Protein AF-A0A1H3PAJ9-F1 (afdb_monomer_lite)

Structure (mmCIF, N/CA/C/O backbone):
data_AF-A0A1H3PAJ9-F1
#
_entry.id   AF-A0A1H3PAJ9-F1
#
loop_
_atom_site.group_PDB
_atom_site.id
_atom_site.type_symbol
_atom_site.label_atom_id
_atom_site.label_alt_id
_atom_site.label_comp_id
_atom_site.label_asym_id
_atom_site.label_entity_id
_atom_site.label_seq_id
_atom_site.pdbx_PDB_ins_code
_atom_site.Cartn_x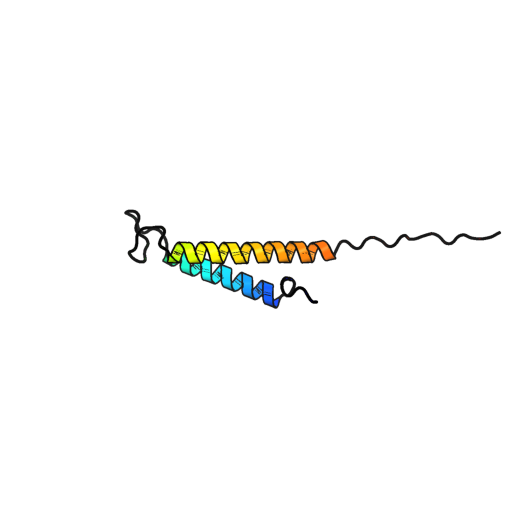
_atom_site.Cartn_y
_atom_site.Cartn_z
_atom_site.occupancy
_atom_site.B_iso_or_equiv
_atom_site.auth_seq_id
_atom_site.auth_comp_id
_atom_site.auth_asym_id
_atom_site.auth_atom_id
_atom_site.pdbx_PDB_model_num
ATOM 1 N N . MET A 1 1 ? 23.288 -10.440 -19.062 1.00 42.81 1 MET A N 1
ATOM 2 C CA . MET A 1 1 ? 22.267 -10.745 -18.037 1.00 42.81 1 MET A CA 1
ATOM 3 C C . MET A 1 1 ? 21.495 -9.457 -17.786 1.00 42.81 1 MET A C 1
ATOM 5 O O . MET A 1 1 ? 22.008 -8.591 -17.093 1.00 42.81 1 MET A O 1
ATOM 9 N N . GLY A 1 2 ? 20.372 -9.254 -18.481 1.00 49.06 2 GLY A N 1
ATOM 10 C CA . GLY A 1 2 ? 19.637 -7.984 -18.460 1.00 49.06 2 GLY A CA 1
ATOM 11 C C . GLY A 1 2 ? 18.923 -7.771 -17.128 1.00 49.06 2 GLY A C 1
ATOM 12 O O . GLY A 1 2 ? 18.171 -8.635 -16.684 1.00 49.06 2 GLY A O 1
ATOM 13 N N . THR A 1 3 ? 19.174 -6.634 -16.491 1.00 55.53 3 THR A N 1
ATOM 14 C CA . THR A 1 3 ? 18.505 -6.178 -15.272 1.00 55.53 3 THR A CA 1
ATOM 15 C C . THR A 1 3 ? 17.031 -5.898 -15.569 1.00 55.53 3 THR A C 1
ATOM 17 O O . THR A 1 3 ? 16.658 -4.849 -16.086 1.00 55.53 3 THR A O 1
ATOM 20 N N . ILE A 1 4 ? 16.169 -6.865 -15.246 1.00 60.41 4 ILE A N 1
ATOM 21 C CA . ILE A 1 4 ? 14.711 -6.823 -15.482 1.00 60.41 4 ILE A CA 1
ATOM 22 C C . ILE A 1 4 ? 14.060 -5.596 -14.801 1.00 60.41 4 ILE A C 1
ATOM 24 O O . ILE A 1 4 ? 13.054 -5.068 -15.282 1.00 60.41 4 ILE A O 1
ATOM 28 N N . TYR A 1 5 ? 14.697 -5.090 -13.739 1.00 57.56 5 TYR A N 1
ATOM 29 C CA . TYR A 1 5 ? 14.301 -3.914 -12.960 1.00 57.56 5 TYR A CA 1
ATOM 30 C C . TYR A 1 5 ? 14.297 -2.590 -13.747 1.00 57.56 5 TYR A C 1
ATOM 32 O O . TYR A 1 5 ? 13.579 -1.670 -13.374 1.00 57.56 5 TYR A O 1
ATOM 40 N N . GLY A 1 6 ? 15.037 -2.481 -14.858 1.00 61.66 6 GLY A N 1
ATOM 41 C CA . GLY A 1 6 ? 15.100 -1.248 -15.657 1.00 61.66 6 GLY A CA 1
ATOM 42 C C . GLY A 1 6 ? 13.988 -1.085 -16.701 1.00 61.66 6 GLY A C 1
ATOM 43 O O . GLY A 1 6 ? 13.922 -0.050 -17.358 1.00 61.66 6 GLY A O 1
ATOM 44 N N . SER A 1 7 ? 13.133 -2.093 -16.897 1.00 78.88 7 SER A N 1
ATOM 45 C CA . SER A 1 7 ? 12.140 -2.086 -17.980 1.00 78.88 7 SER A CA 1
ATOM 46 C C . SER A 1 7 ? 10.879 -1.279 -17.642 1.00 78.88 7 SER A C 1
ATOM 48 O O . SER A 1 7 ? 10.379 -1.316 -16.517 1.00 78.88 7 SER A O 1
ATOM 50 N N . ASP A 1 8 ? 10.280 -0.622 -18.640 1.00 85.75 8 ASP A N 1
ATOM 51 C CA . ASP A 1 8 ? 8.987 0.069 -18.481 1.00 85.75 8 ASP A CA 1
ATOM 52 C C . ASP A 1 8 ? 7.854 -0.877 -18.054 1.00 85.75 8 ASP A C 1
ATOM 54 O O . ASP A 1 8 ? 6.898 -0.474 -17.391 1.00 85.75 8 ASP A O 1
ATOM 58 N N . ALA A 1 9 ? 7.946 -2.158 -18.421 1.00 88.00 9 ALA A N 1
ATOM 59 C CA . ALA A 1 9 ? 7.013 -3.181 -17.961 1.00 88.00 9 ALA A CA 1
ATOM 60 C C . ALA A 1 9 ? 7.101 -3.377 -16.440 1.00 88.00 9 ALA A C 1
ATOM 62 O O . ALA A 1 9 ? 6.066 -3.400 -15.774 1.00 88.00 9 ALA A O 1
ATOM 63 N N . PHE A 1 10 ? 8.320 -3.445 -15.893 1.00 89.75 10 PHE A N 1
ATOM 64 C CA . PHE A 1 10 ? 8.536 -3.523 -14.452 1.00 89.75 10 PHE A CA 1
ATOM 65 C C . PHE A 1 10 ? 8.015 -2.272 -13.739 1.00 89.75 10 PHE A C 1
ATOM 67 O O . PHE A 1 10 ? 7.249 -2.394 -12.786 1.00 89.75 10 PHE A O 1
ATOM 74 N N . ARG A 1 11 ? 8.351 -1.075 -14.240 1.00 90.56 11 ARG A N 1
ATOM 75 C CA . ARG A 1 11 ? 7.905 0.195 -13.641 1.00 90.56 11 ARG A CA 1
ATOM 76 C C . ARG A 1 11 ? 6.381 0.302 -13.580 1.00 90.56 11 ARG A C 1
ATOM 78 O O . ARG A 1 11 ? 5.831 0.619 -12.531 1.00 90.56 11 ARG A O 1
ATOM 85 N N . ARG A 1 12 ? 5.688 -0.031 -14.675 1.00 93.06 12 ARG A N 1
ATOM 86 C CA . ARG A 1 12 ? 4.215 -0.044 -14.708 1.00 93.06 12 ARG A CA 1
ATOM 87 C C . ARG A 1 12 ? 3.620 -1.069 -13.752 1.00 93.06 12 ARG A C 1
ATOM 89 O O . ARG A 1 12 ? 2.631 -0.771 -13.092 1.00 93.06 12 ARG A O 1
ATOM 96 N N . HIS A 1 13 ? 4.214 -2.257 -13.667 1.00 93.56 13 HIS A N 1
ATOM 97 C CA . HIS A 1 13 ? 3.750 -3.276 -12.732 1.00 93.56 13 HIS A CA 1
ATOM 98 C C . HIS A 1 13 ? 3.921 -2.828 -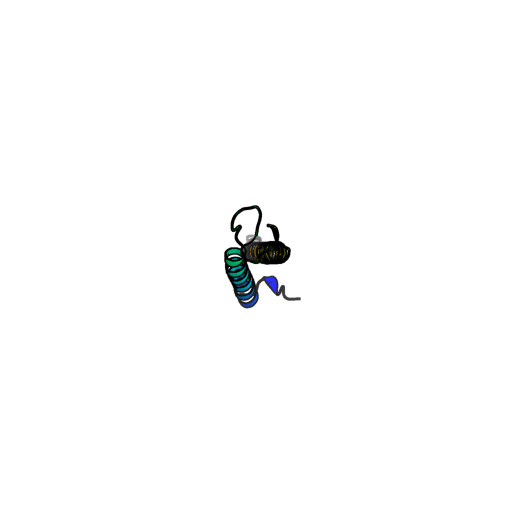11.278 1.00 93.56 13 HIS A C 1
ATOM 100 O O . HIS A 1 13 ? 2.973 -2.907 -10.504 1.00 93.56 13 HIS A O 1
ATOM 106 N N . ALA A 1 14 ? 5.100 -2.323 -10.914 1.00 94.56 14 ALA A N 1
ATOM 107 C CA . ALA A 1 14 ? 5.377 -1.850 -9.564 1.00 94.56 14 ALA A CA 1
ATOM 108 C C . ALA A 1 14 ? 4.462 -0.681 -9.170 1.00 94.56 14 ALA A C 1
ATOM 110 O O . ALA A 1 14 ? 3.925 -0.682 -8.065 1.00 94.56 14 ALA A O 1
ATOM 111 N N . GLN A 1 15 ? 4.206 0.260 -10.087 1.00 95.75 15 GLN A N 1
ATOM 112 C CA . GLN A 1 15 ? 3.245 1.338 -9.849 1.00 95.75 15 GLN A CA 1
ATOM 113 C C . GLN A 1 15 ? 1.833 0.793 -9.610 1.00 95.75 15 GLN A C 1
ATOM 115 O O . GLN A 1 15 ? 1.197 1.159 -8.628 1.00 95.75 15 GLN A O 1
ATOM 120 N N . TRP A 1 16 ? 1.370 -0.140 -10.446 1.00 96.75 16 TRP A N 1
ATOM 121 C CA . TRP A 1 16 ? 0.057 -0.762 -10.271 1.00 96.75 16 TRP A CA 1
ATOM 122 C C . TRP A 1 16 ? -0.079 -1.469 -8.912 1.00 96.75 16 TRP A C 1
ATOM 124 O O . TRP A 1 16 ? -1.117 -1.366 -8.265 1.00 96.75 16 TRP A O 1
ATOM 134 N N . GLN A 1 17 ? 0.978 -2.137 -8.440 1.00 97.62 17 GLN A N 1
ATOM 135 C CA . GLN A 1 17 ? 0.993 -2.761 -7.113 1.00 97.62 17 GLN A CA 1
ATOM 136 C C . GLN A 1 17 ? 0.860 -1.725 -5.989 1.00 97.62 17 GLN A C 1
ATOM 138 O O . GLN A 1 17 ? 0.096 -1.942 -5.049 1.00 97.62 17 GLN A O 1
ATOM 143 N N . ILE A 1 18 ? 1.551 -0.586 -6.093 1.00 97.81 18 ILE A N 1
ATOM 144 C CA . ILE A 1 18 ? 1.424 0.522 -5.133 1.00 97.81 18 ILE A CA 1
ATOM 145 C C . ILE A 1 18 ? -0.005 1.072 -5.132 1.00 97.81 18 ILE A C 1
ATOM 147 O O . ILE A 1 18 ? -0.594 1.209 -4.061 1.00 97.81 18 ILE A O 1
ATOM 151 N N . ASP A 1 19 ? -0.584 1.310 -6.310 1.00 97.94 19 ASP A N 1
ATOM 152 C CA . ASP A 1 19 ? -1.945 1.837 -6.441 1.00 97.94 19 ASP A CA 1
ATOM 153 C C . ASP A 1 19 ? -2.972 0.873 -5.823 1.00 97.94 19 ASP A C 1
ATOM 155 O O . ASP A 1 19 ? -3.854 1.283 -5.065 1.00 97.94 19 ASP A O 1
ATOM 159 N N . CYS A 1 20 ? -2.832 -0.433 -6.080 1.00 96.50 20 CYS A N 1
ATOM 160 C CA . CYS A 1 20 ? -3.654 -1.452 -5.433 1.00 96.50 20 CYS A CA 1
ATOM 161 C C . CYS A 1 20 ? -3.485 -1.429 -3.911 1.00 96.50 20 CYS A C 1
ATOM 163 O O . CYS A 1 20 ? -4.484 -1.458 -3.189 1.00 96.50 20 CYS A O 1
ATOM 165 N N . ALA A 1 21 ? -2.246 -1.345 -3.415 1.00 97.12 21 ALA A N 1
ATOM 166 C CA . ALA A 1 21 ? -1.977 -1.252 -1.985 1.00 97.12 21 ALA A CA 1
ATOM 167 C C . ALA A 1 21 ? -2.699 -0.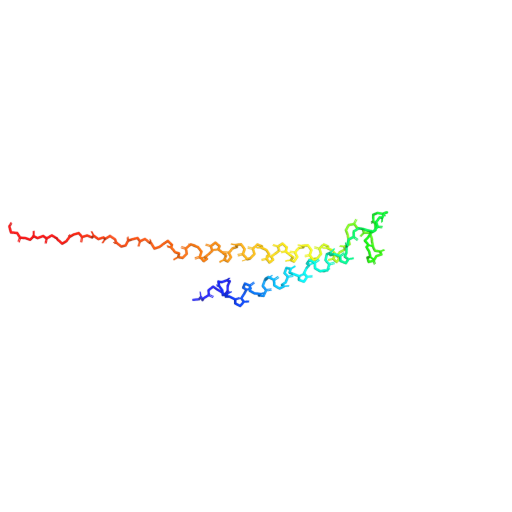056 -1.355 1.00 97.12 21 ALA A C 1
ATOM 169 O O . ALA A 1 21 ? -3.324 -0.211 -0.309 1.00 97.12 21 ALA A O 1
ATOM 170 N N . ASP A 1 22 ? -2.659 1.110 -1.998 1.00 97.31 22 ASP A N 1
ATOM 171 C CA . ASP A 1 22 ? -3.299 2.330 -1.505 1.00 97.31 22 ASP A CA 1
ATOM 172 C C . ASP A 1 22 ? -4.824 2.184 -1.417 1.00 97.31 22 ASP A C 1
ATOM 174 O O . ASP A 1 22 ? -5.424 2.560 -0.403 1.00 97.31 22 ASP A O 1
ATOM 178 N N . VAL A 1 23 ? -5.451 1.541 -2.409 1.00 96.94 23 VAL A N 1
ATOM 179 C CA . VAL A 1 23 ? -6.885 1.208 -2.366 1.00 96.94 23 VAL A CA 1
ATOM 180 C C . VAL A 1 23 ? -7.208 0.302 -1.173 1.00 96.94 23 VAL A C 1
ATOM 182 O O . VAL A 1 23 ? -8.127 0.599 -0.405 1.00 96.94 23 VAL A O 1
ATOM 185 N N . PHE A 1 24 ? -6.442 -0.771 -0.957 1.00 95.62 24 PHE A 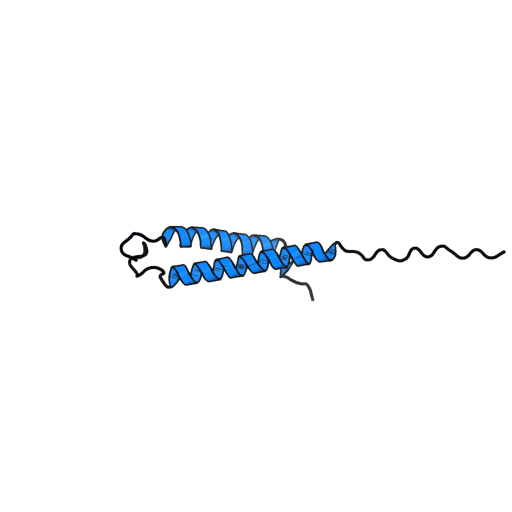N 1
ATOM 186 C CA . PHE A 1 24 ? -6.665 -1.665 0.186 1.00 95.62 24 PHE A CA 1
ATOM 187 C C . PHE A 1 24 ? -6.402 -0.968 1.527 1.00 95.62 24 PHE A C 1
ATOM 189 O O . PHE A 1 24 ? -7.174 -1.115 2.476 1.00 95.62 24 PHE A O 1
ATOM 196 N N . LEU A 1 25 ? -5.362 -0.142 1.627 1.00 96.44 25 LEU A N 1
ATOM 197 C CA . LEU A 1 25 ? -5.053 0.608 2.844 1.00 96.44 25 LEU A CA 1
ATOM 198 C C . LEU A 1 25 ? -6.150 1.611 3.214 1.00 96.44 25 LEU A C 1
ATOM 200 O O . LEU A 1 25 ? -6.387 1.813 4.411 1.00 96.44 25 LEU A O 1
ATOM 204 N N . ALA A 1 26 ? -6.834 2.197 2.227 1.00 95.00 26 ALA A N 1
ATOM 205 C CA . ALA A 1 26 ? -7.990 3.063 2.447 1.00 95.00 26 ALA A CA 1
ATOM 206 C C . ALA A 1 26 ? -9.193 2.289 3.016 1.00 95.00 26 ALA A C 1
ATOM 208 O O . ALA A 1 26 ? -9.886 2.781 3.913 1.00 95.00 26 ALA A O 1
ATOM 209 N N . VAL A 1 27 ? -9.410 1.052 2.558 1.00 94.69 27 VAL A N 1
ATOM 210 C CA . VAL A 1 27 ? -10.427 0.152 3.129 1.00 94.69 27 VAL A CA 1
ATOM 211 C C . VAL A 1 27 ? -10.067 -0.238 4.561 1.00 94.69 27 VAL A C 1
ATOM 213 O O . VAL A 1 27 ? -10.953 -0.311 5.404 1.00 94.69 27 VAL A O 1
ATOM 216 N N . HIS A 1 28 ? -8.779 -0.394 4.875 1.00 95.81 28 HIS A N 1
ATOM 217 C CA . HIS A 1 28 ? -8.284 -0.770 6.202 1.00 95.81 28 HIS A CA 1
ATOM 218 C C . HIS A 1 28 ? -7.902 0.418 7.104 1.00 95.81 28 HIS A C 1
ATOM 220 O O . HIS A 1 28 ? -7.009 0.297 7.953 1.00 95.81 28 HIS A O 1
ATOM 226 N N . ALA A 1 29 ? -8.558 1.568 6.955 1.00 92.50 29 ALA A N 1
ATOM 227 C CA . ALA A 1 29 ? -8.387 2.700 7.866 1.00 92.50 29 ALA A CA 1
ATOM 228 C C . ALA A 1 29 ? -8.869 2.375 9.298 1.00 92.50 29 ALA A C 1
ATOM 230 O O . ALA A 1 29 ? -9.664 1.451 9.511 1.00 92.50 29 ALA A O 1
ATOM 231 N N . GLU A 1 30 ? -8.379 3.128 10.286 1.00 91.88 30 GLU A N 1
ATOM 232 C CA . GLU A 1 30 ? -8.910 3.078 11.651 1.00 91.88 30 GLU A CA 1
ATOM 233 C C . GLU A 1 30 ? -10.348 3.626 11.664 1.00 91.88 30 GLU A C 1
ATOM 235 O O . GLU A 1 30 ? -10.634 4.678 11.090 1.00 91.88 30 GLU A O 1
ATOM 240 N N . ALA A 1 31 ? -11.267 2.880 12.276 1.00 89.19 31 ALA A N 1
ATOM 241 C CA . ALA A 1 31 ? -12.686 3.212 12.405 1.00 89.19 31 ALA A CA 1
ATOM 242 C C . ALA A 1 31 ? -13.057 3.723 13.813 1.00 89.19 31 ALA A C 1
ATOM 244 O O . ALA A 1 31 ? -14.232 3.960 14.085 1.00 89.19 31 ALA A O 1
ATOM 245 N N . GLY A 1 32 ? -12.065 3.896 14.694 1.00 89.25 32 GLY A N 1
ATOM 246 C CA . GLY A 1 32 ? -12.223 4.248 16.106 1.00 89.25 32 GLY A CA 1
ATOM 247 C C . GLY A 1 32 ? -12.125 3.034 17.034 1.00 89.25 32 GLY A C 1
ATOM 248 O O . GLY A 1 32 ? -12.155 1.891 16.584 1.00 89.25 32 GLY A O 1
ATOM 249 N N . LEU A 1 33 ? -11.983 3.287 18.341 1.00 91.56 33 LEU A N 1
ATOM 250 C CA . LEU A 1 33 ? -11.809 2.256 19.382 1.00 91.56 33 LEU A CA 1
ATOM 251 C C . LEU A 1 33 ? -10.649 1.281 19.103 1.00 91.56 33 LEU A C 1
ATOM 253 O O . LEU A 1 33 ? -10.728 0.105 19.452 1.00 91.56 33 LEU A O 1
ATOM 257 N N . SER A 1 34 ? -9.587 1.753 18.443 1.00 91.62 34 SER A N 1
ATOM 258 C CA . SER A 1 34 ? -8.471 0.913 17.994 1.00 91.62 34 SER A CA 1
ATOM 259 C C . SER A 1 34 ? -8.911 -0.241 17.083 1.00 91.62 34 SER A C 1
ATOM 261 O O . SER A 1 34 ? -8.239 -1.269 17.014 1.00 91.62 34 SER A O 1
ATOM 263 N N . LEU A 1 35 ? -10.040 -0.098 16.383 1.00 94.94 35 LEU A N 1
ATOM 264 C CA . LEU A 1 35 ? -10.541 -1.065 15.414 1.00 94.94 35 LEU A CA 1
ATOM 265 C C . LEU A 1 35 ? -10.266 -0.590 13.992 1.00 94.94 35 LEU A C 1
ATOM 267 O O . LEU A 1 35 ? -10.411 0.577 13.634 1.00 94.94 35 LEU A O 1
ATOM 271 N N . CYS A 1 36 ? -9.885 -1.534 13.147 1.00 96.00 36 CYS A N 1
ATOM 272 C CA . CYS A 1 36 ? -9.847 -1.369 11.712 1.00 96.00 36 CYS A CA 1
ATOM 273 C C . CYS A 1 36 ? -11.264 -1.535 11.150 1.00 96.00 36 CYS A C 1
ATOM 275 O O . CYS A 1 36 ? -12.064 -2.303 11.683 1.00 96.00 36 CYS A O 1
ATOM 277 N N . ARG A 1 37 ? -11.563 -0.886 10.023 1.00 92.88 37 ARG A N 1
ATOM 278 C CA . ARG A 1 37 ? -12.830 -1.059 9.286 1.00 92.88 37 ARG A CA 1
ATOM 279 C C . ARG A 1 37 ? -13.161 -2.510 8.911 1.00 92.88 37 ARG A C 1
ATOM 281 O O . ARG A 1 37 ? -14.327 -2.819 8.702 1.00 92.88 37 ARG A O 1
ATOM 288 N N . CYS A 1 38 ? -12.175 -3.407 8.877 1.00 92.75 38 CYS A N 1
ATOM 289 C CA . CYS A 1 38 ? -12.400 -4.845 8.704 1.00 92.75 38 CYS A CA 1
ATOM 290 C C . CYS A 1 38 ? -12.885 -5.571 9.981 1.00 92.75 38 CYS A C 1
ATOM 292 O O . CYS A 1 38 ? -13.024 -6.792 9.972 1.00 92.75 38 CYS A O 1
ATOM 294 N N . GLY A 1 39 ? -13.100 -4.853 11.090 1.00 92.06 39 GLY A N 1
ATOM 295 C CA . GLY A 1 39 ? -13.601 -5.384 12.364 1.00 92.06 39 GLY A CA 1
ATOM 296 C C . GLY A 1 39 ? -12.537 -5.975 13.295 1.00 92.06 39 GLY A C 1
ATOM 297 O O . GLY A 1 39 ? -12.867 -6.421 14.390 1.00 92.06 39 GLY A O 1
ATOM 298 N N . ARG A 1 40 ? -11.261 -5.982 12.892 1.00 94.38 40 ARG A N 1
ATOM 299 C CA . ARG A 1 40 ? -10.128 -6.443 13.720 1.00 94.38 40 ARG A CA 1
ATOM 300 C C . ARG A 1 40 ? -9.455 -5.276 14.437 1.00 94.38 40 ARG A C 1
ATOM 302 O O . ARG A 1 40 ? -9.614 -4.134 14.017 1.00 94.38 40 ARG A O 1
ATOM 309 N N . LEU A 1 41 ? -8.644 -5.557 15.458 1.00 95.81 41 LEU A N 1
ATOM 310 C CA . LEU A 1 41 ? -7.785 -4.541 16.077 1.00 95.81 41 LEU A CA 1
ATOM 311 C C . LEU A 1 41 ? -6.863 -3.892 15.034 1.00 95.81 41 LEU A C 1
ATOM 313 O O . LEU A 1 41 ? -6.369 -4.557 14.121 1.00 95.81 41 LEU A O 1
ATOM 317 N N . HIS A 1 42 ? -6.675 -2.581 15.151 1.00 93.88 42 HIS A N 1
ATOM 318 C CA . HIS A 1 42 ? -5.824 -1.779 14.286 1.00 93.88 42 HIS A CA 1
ATOM 319 C C . HIS A 1 42 ? -4.412 -1.643 14.887 1.00 93.88 42 HIS A C 1
ATOM 321 O O . HIS A 1 42 ? -4.299 -1.330 16.072 1.00 93.88 42 HIS A O 1
ATOM 327 N N . PRO A 1 43 ? -3.338 -1.812 14.093 1.00 93.44 43 PRO A N 1
ATOM 328 C CA . PRO A 1 43 ? -3.345 -2.250 12.699 1.00 93.44 43 PRO A CA 1
ATOM 329 C C . PRO A 1 43 ? -3.657 -3.749 12.590 1.00 93.44 43 PRO A C 1
ATOM 331 O O . PRO A 1 43 ? -3.119 -4.564 13.331 1.00 93.44 43 PRO A O 1
ATOM 334 N N . CYS A 1 44 ? -4.506 -4.118 11.631 1.00 95.81 44 CYS A N 1
ATOM 335 C CA . CYS A 1 44 ? -4.786 -5.525 11.355 1.00 95.81 44 CYS A CA 1
ATOM 336 C C . CYS A 1 44 ? -3.699 -6.135 10.456 1.00 95.81 44 CYS A C 1
ATOM 338 O O . CYS A 1 44 ? -3.030 -5.415 9.710 1.00 95.81 44 CYS A O 1
ATOM 340 N N . ASP A 1 45 ? -3.562 -7.464 10.472 1.00 96.44 45 ASP A N 1
ATOM 341 C CA . ASP A 1 45 ? -2.549 -8.185 9.681 1.00 96.44 45 ASP A CA 1
ATOM 342 C C . ASP A 1 45 ? -2.597 -7.844 8.190 1.00 96.44 45 ASP A C 1
ATOM 344 O O . ASP A 1 45 ? -1.563 -7.700 7.540 1.00 96.44 45 ASP A O 1
ATOM 348 N N . GLU A 1 46 ? -3.804 -7.664 7.657 1.00 95.12 46 GLU A N 1
ATOM 349 C CA . GLU A 1 46 ? -4.025 -7.306 6.261 1.00 95.12 46 GLU A CA 1
ATOM 350 C C . GLU A 1 46 ? -3.500 -5.901 5.952 1.00 95.12 46 GLU A C 1
ATOM 352 O O . GLU A 1 46 ? -2.768 -5.711 4.983 1.00 95.12 46 GLU A O 1
ATOM 357 N N . ARG A 1 47 ? -3.743 -4.923 6.834 1.00 96.31 47 ARG A N 1
ATOM 358 C CA . ARG A 1 47 ? -3.131 -3.593 6.710 1.00 96.31 47 ARG A CA 1
ATOM 359 C C . ARG A 1 47 ? -1.608 -3.677 6.732 1.00 96.31 47 ARG A C 1
ATOM 361 O O . ARG A 1 47 ? -0.955 -3.031 5.919 1.00 96.31 47 ARG A O 1
ATOM 368 N N . LEU A 1 48 ? -1.042 -4.457 7.653 1.00 96.94 48 LEU A N 1
ATOM 369 C CA . LEU A 1 48 ? 0.410 -4.629 7.759 1.00 96.94 48 LEU A CA 1
ATOM 370 C C . LEU A 1 48 ? 0.995 -5.279 6.502 1.00 96.94 48 LEU A C 1
ATOM 372 O O . LEU A 1 48 ? 2.072 -4.893 6.051 1.00 96.94 48 LEU A O 1
ATOM 376 N N . TYR A 1 49 ? 0.289 -6.245 5.919 1.00 96.81 49 TYR A N 1
ATOM 377 C CA . TYR A 1 49 ? 0.657 -6.846 4.645 1.00 96.81 49 TYR A CA 1
ATOM 378 C C . TYR A 1 49 ? 0.707 -5.801 3.522 1.00 96.81 49 TYR A C 1
ATOM 380 O O . TYR A 1 49 ? 1.750 -5.663 2.879 1.00 96.81 49 TYR A O 1
ATOM 388 N N . TRP A 1 50 ? -0.363 -5.023 3.335 1.00 97.12 50 TRP A N 1
ATOM 389 C CA . TRP A 1 50 ? -0.428 -4.017 2.272 1.00 97.12 50 TRP A CA 1
ATOM 390 C C . TRP A 1 50 ? 0.589 -2.883 2.472 1.00 97.12 50 TRP A C 1
ATOM 392 O O . TRP A 1 50 ? 1.188 -2.438 1.496 1.00 97.12 50 TRP A O 1
ATOM 402 N N . LEU A 1 51 ? 0.877 -2.482 3.719 1.00 97.75 51 LEU A N 1
ATOM 403 C CA . LEU A 1 51 ? 1.953 -1.528 4.028 1.00 97.75 51 LEU A CA 1
ATOM 404 C C . LEU A 1 51 ? 3.325 -2.051 3.585 1.00 97.75 51 LEU A C 1
ATOM 406 O O . LEU A 1 51 ? 4.056 -1.344 2.893 1.00 97.75 51 LEU A O 1
ATOM 410 N N . ARG A 1 52 ? 3.661 -3.299 3.938 1.00 98.06 52 ARG A N 1
ATOM 411 C CA . ARG A 1 52 ? 4.938 -3.918 3.543 1.00 98.06 52 ARG A CA 1
ATOM 412 C C . ARG A 1 52 ? 5.056 -4.065 2.031 1.00 98.06 52 ARG A C 1
ATOM 414 O O . ARG A 1 52 ? 6.128 -3.831 1.479 1.00 98.06 52 ARG A O 1
ATOM 421 N N . MET A 1 53 ? 3.970 -4.453 1.364 1.00 97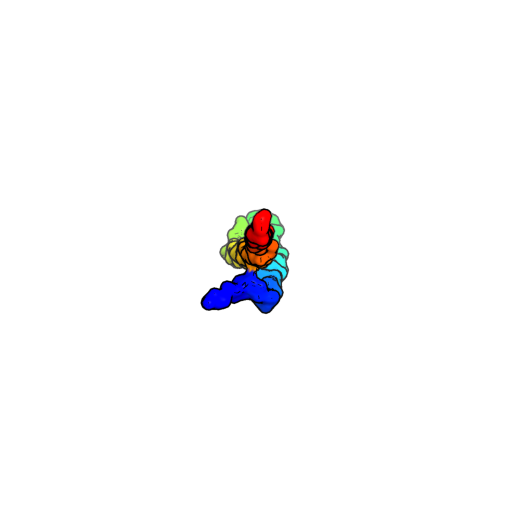.50 53 MET A N 1
ATOM 422 C CA . MET A 1 53 ? 3.953 -4.612 -0.088 1.00 97.50 53 MET A CA 1
ATOM 423 C C . MET A 1 53 ? 4.161 -3.266 -0.792 1.00 97.50 53 MET A C 1
ATOM 425 O O . MET A 1 53 ? 5.035 -3.156 -1.652 1.00 97.50 53 MET A O 1
ATOM 429 N N . ARG A 1 54 ? 3.451 -2.220 -0.354 1.00 97.88 54 ARG A N 1
ATOM 430 C CA . ARG A 1 54 ? 3.625 -0.854 -0.859 1.00 97.88 54 ARG A CA 1
ATOM 431 C C . ARG A 1 54 ? 5.068 -0.373 -0.720 1.00 97.88 54 ARG A C 1
ATOM 433 O O . ARG A 1 54 ? 5.650 0.117 -1.681 1.00 97.88 54 ARG A O 1
ATOM 440 N N . GLU A 1 55 ? 5.652 -0.528 0.468 1.00 98.00 55 GLU A N 1
ATOM 441 C CA . GLU A 1 55 ? 7.039 -0.131 0.739 1.00 98.00 55 GLU A CA 1
ATOM 442 C C . GLU A 1 55 ? 8.038 -0.916 -0.121 1.00 98.00 55 GLU A C 1
ATOM 444 O O . GLU A 1 55 ? 9.022 -0.361 -0.610 1.00 98.00 55 GLU A O 1
ATOM 449 N N . HIS A 1 56 ? 7.797 -2.212 -0.328 1.00 96.75 56 HIS A N 1
ATOM 450 C CA . HIS A 1 56 ? 8.641 -3.046 -1.174 1.00 96.75 56 HIS A CA 1
ATOM 451 C C . HIS A 1 56 ? 8.699 -2.525 -2.616 1.00 96.75 56 HIS A C 1
ATOM 453 O O . HIS A 1 56 ? 9.792 -2.275 -3.118 1.00 96.75 56 HIS A O 1
ATOM 459 N N . TYR A 1 57 ? 7.553 -2.300 -3.264 1.00 96.00 57 TYR A N 1
ATOM 460 C CA . TYR A 1 57 ? 7.542 -1.815 -4.648 1.00 96.00 57 TYR A CA 1
ATOM 461 C C . TYR A 1 57 ? 7.980 -0.358 -4.787 1.00 96.00 57 TYR A C 1
ATOM 463 O O . TYR A 1 57 ? 8.604 -0.026 -5.793 1.00 96.00 57 TYR A O 1
ATOM 471 N N . ALA A 1 58 ? 7.729 0.487 -3.783 1.00 95.44 58 ALA A N 1
ATOM 472 C CA . ALA A 1 58 ? 8.258 1.849 -3.763 1.00 95.44 58 ALA A CA 1
ATOM 473 C C . ALA A 1 58 ? 9.794 1.844 -3.801 1.00 95.44 58 ALA A C 1
ATOM 475 O O . ALA A 1 58 ? 10.387 2.483 -4.666 1.00 95.44 58 ALA A O 1
ATOM 476 N N . ARG A 1 59 ? 10.438 1.027 -2.952 1.00 94.62 59 ARG A N 1
ATOM 477 C CA . ARG A 1 59 ? 11.901 0.868 -2.972 1.00 94.62 59 ARG A CA 1
ATOM 478 C C . ARG A 1 59 ? 12.412 0.358 -4.314 1.00 94.62 59 ARG A C 1
ATOM 480 O O . ARG A 1 59 ? 13.377 0.902 -4.837 1.00 94.62 59 ARG A O 1
ATOM 487 N N . LEU A 1 60 ? 11.753 -0.643 -4.900 1.00 92.12 60 LEU A N 1
ATOM 488 C CA . LEU A 1 60 ? 12.174 -1.166 -6.200 1.00 92.12 60 LEU A CA 1
ATOM 489 C C . LEU A 1 60 ? 12.035 -0.136 -7.334 1.00 92.12 60 LEU A C 1
ATOM 491 O O . LEU A 1 60 ? 12.842 -0.145 -8.263 1.00 92.12 60 LEU A O 1
ATOM 495 N N . LEU A 1 61 ? 11.029 0.745 -7.285 1.00 91.50 61 LEU A N 1
ATOM 496 C CA . LEU A 1 61 ? 10.911 1.855 -8.233 1.00 91.50 61 LEU A CA 1
ATOM 497 C C . LEU A 1 61 ? 12.043 2.865 -8.052 1.00 91.50 61 LEU A C 1
ATOM 499 O O . LEU A 1 61 ? 12.667 3.244 -9.043 1.00 91.50 61 LEU A O 1
ATOM 503 N N . ASP A 1 62 ? 12.343 3.252 -6.813 1.00 90.69 62 ASP A N 1
ATOM 504 C CA . ASP A 1 62 ? 13.442 4.173 -6.514 1.00 90.69 62 ASP A CA 1
ATOM 505 C C . ASP A 1 62 ? 14.788 3.607 -6.993 1.00 90.69 62 ASP A C 1
ATOM 507 O O . ASP A 1 62 ? 15.558 4.298 -7.665 1.00 90.69 62 ASP A O 1
ATOM 511 N N . GLU A 1 63 ? 15.049 2.323 -6.737 1.00 89.31 63 GLU A N 1
ATOM 512 C CA . GLU A 1 63 ? 16.232 1.609 -7.230 1.00 89.31 63 GLU A CA 1
ATOM 513 C C . GLU A 1 63 ? 16.285 1.581 -8.767 1.00 89.31 63 GLU A C 1
ATOM 515 O O . GLU A 1 63 ? 17.329 1.858 -9.364 1.00 89.31 63 GLU A O 1
ATOM 520 N N . ALA A 1 64 ? 15.160 1.304 -9.433 1.00 84.44 64 ALA A N 1
ATOM 521 C CA . ALA A 1 64 ? 15.068 1.298 -10.893 1.00 84.44 64 ALA A CA 1
ATOM 522 C C . ALA A 1 64 ? 15.289 2.689 -11.518 1.00 84.44 64 ALA A C 1
ATOM 524 O O . ALA A 1 64 ? 15.781 2.797 -12.648 1.00 84.44 64 ALA A O 1
ATOM 525 N N . VAL A 1 65 ? 14.921 3.764 -10.816 1.00 82.50 65 VAL A N 1
ATOM 526 C CA . VAL A 1 65 ? 15.211 5.144 -11.229 1.00 82.50 65 VAL A CA 1
ATOM 527 C C . VAL A 1 65 ? 16.701 5.437 -11.075 1.00 82.50 65 VAL A C 1
ATOM 529 O O . VAL A 1 65 ? 17.319 5.941 -12.012 1.00 82.50 65 VAL A O 1
ATOM 532 N N . GLN A 1 66 ? 17.306 5.066 -9.946 1.00 81.38 66 GLN A N 1
ATOM 533 C CA . GLN A 1 66 ? 18.737 5.271 -9.697 1.00 81.38 66 GLN A CA 1
ATOM 534 C C . GLN A 1 66 ? 19.614 4.523 -10.712 1.00 81.38 66 GLN A C 1
ATOM 536 O O . GLN A 1 66 ? 20.572 5.094 -11.232 1.00 81.38 66 GLN A O 1
ATOM 541 N N . GLN A 1 67 ? 19.258 3.285 -11.062 1.00 71.81 67 GLN A N 1
ATOM 542 C CA . GLN A 1 67 ? 19.972 2.493 -12.072 1.00 71.81 67 GLN A CA 1
ATOM 543 C C . GLN A 1 67 ? 19.836 3.079 -13.487 1.00 71.81 67 GLN A C 1
ATOM 545 O O . GLN A 1 67 ? 20.798 3.060 -14.252 1.00 71.81 67 GLN A O 1
ATOM 550 N N . GLY A 1 68 ? 18.669 3.637 -13.830 1.00 63.22 68 GLY A N 1
ATOM 551 C CA . GLY A 1 68 ? 18.470 4.348 -15.097 1.00 63.22 68 GLY A CA 1
ATOM 552 C C . GLY A 1 68 ? 19.270 5.653 -15.178 1.00 63.22 68 GLY A C 1
ATOM 553 O O . GLY A 1 68 ? 19.807 5.977 -16.232 1.00 63.22 68 GLY A O 1
ATOM 554 N N . SER A 1 69 ? 19.403 6.371 -14.061 1.00 58.16 69 SER A N 1
ATOM 555 C CA . SER A 1 69 ? 20.186 7.611 -13.975 1.00 58.16 69 SER A CA 1
ATOM 556 C C . SER A 1 69 ? 21.699 7.363 -13.981 1.00 58.16 69 SER A C 1
ATOM 558 O O . SER A 1 69 ? 22.441 8.128 -14.595 1.00 58.16 69 SER A O 1
ATOM 560 N N . ALA A 1 70 ? 22.167 6.276 -13.357 1.00 53.97 70 ALA A N 1
ATOM 561 C CA . ALA A 1 70 ? 23.579 5.885 -13.353 1.00 53.97 70 ALA A CA 1
ATOM 562 C C . ALA A 1 70 ? 24.098 5.475 -14.746 1.00 53.97 70 ALA A C 1
ATOM 564 O O . ALA A 1 70 ? 25.293 5.584 -15.007 1.00 53.97 70 ALA A O 1
ATOM 565 N N . ALA A 1 71 ? 23.216 5.060 -15.661 1.00 51.62 71 ALA A N 1
ATOM 566 C CA . ALA A 1 71 ? 23.584 4.726 -17.037 1.00 51.62 71 ALA A CA 1
ATOM 567 C C . ALA A 1 71 ? 23.879 5.957 -17.926 1.00 51.62 71 ALA A C 1
ATOM 569 O O . ALA A 1 71 ? 24.488 5.803 -18.983 1.00 51.62 71 ALA A O 1
ATOM 570 N N . THR A 1 72 ? 23.498 7.172 -17.510 1.00 50.00 72 THR A N 1
ATOM 571 C CA . THR A 1 72 ? 23.721 8.418 -18.281 1.00 50.00 72 THR A CA 1
ATOM 572 C C . THR A 1 72 ? 25.049 9.107 -17.934 1.00 50.00 72 THR A C 1
ATOM 574 O O . THR A 1 72 ? 25.438 10.078 -18.578 1.00 50.00 72 THR A O 1
ATOM 577 N N . GLY A 1 73 ? 25.796 8.592 -16.954 1.00 44.72 73 GLY A N 1
ATOM 578 C CA . GLY A 1 73 ? 27.180 8.990 -16.707 1.00 44.72 73 GLY A CA 1
ATOM 579 C C . GLY A 1 73 ? 28.138 8.240 -17.630 1.00 44.72 73 GLY A C 1
ATOM 580 O O . GLY A 1 73 ? 28.841 7.342 -17.176 1.00 44.72 73 GLY A O 1
ATOM 581 N N . GLN A 1 74 ? 28.172 8.574 -18.924 1.00 45.12 74 GLN A N 1
ATOM 582 C CA . GLN A 1 74 ? 29.308 8.168 -19.757 1.00 45.12 74 GLN A CA 1
ATOM 583 C C . GLN A 1 74 ? 30.582 8.804 -19.170 1.00 45.12 74 GLN A C 1
ATOM 585 O O . GLN A 1 74 ? 30.603 10.027 -19.011 1.00 45.12 74 GLN A O 1
ATOM 590 N N . PRO A 1 75 ? 31.655 8.047 -18.877 1.00 43.53 75 PRO A N 1
ATOM 591 C CA . PRO A 1 75 ? 32.969 8.661 -18.815 1.00 43.53 75 PRO A CA 1
ATOM 592 C C . PRO A 1 75 ? 33.261 9.193 -20.220 1.00 43.53 75 PRO A C 1
ATOM 594 O O . PRO A 1 75 ? 33.186 8.449 -21.202 1.00 43.53 75 PRO A O 1
ATOM 597 N N . GLU A 1 76 ? 33.507 10.496 -20.325 1.00 50.50 76 GLU A N 1
ATOM 598 C CA . GLU A 1 76 ? 33.991 11.109 -21.557 1.00 50.50 76 GLU A CA 1
ATOM 599 C C . GLU A 1 76 ? 35.238 10.325 -22.005 1.00 50.50 76 GLU A C 1
ATOM 601 O O . GLU A 1 76 ? 36.162 10.165 -21.202 1.00 50.50 76 GLU A O 1
ATOM 606 N N . PRO A 1 77 ? 35.286 9.756 -23.222 1.00 48.06 77 PRO A N 1
ATOM 607 C CA . PRO A 1 77 ? 36.513 9.149 -23.695 1.00 48.06 77 PRO A CA 1
ATOM 608 C C . PRO A 1 77 ? 37.535 10.267 -23.888 1.00 48.06 77 PRO A C 1
ATOM 610 O O . PRO A 1 77 ? 37.290 11.201 -24.651 1.00 48.06 77 PRO A O 1
ATOM 613 N N . ASP A 1 78 ? 38.659 10.142 -23.184 1.00 48.69 78 ASP A N 1
ATOM 614 C CA . ASP A 1 78 ? 39.884 10.922 -23.344 1.00 48.69 78 ASP A CA 1
ATOM 615 C C . ASP A 1 78 ? 40.103 11.290 -24.822 1.00 48.69 78 ASP A C 1
ATOM 617 O O . ASP A 1 78 ? 40.513 10.471 -25.652 1.00 48.69 78 ASP A O 1
ATOM 621 N N . ARG A 1 79 ? 39.797 12.541 -25.181 1.00 50.03 79 ARG A N 1
ATOM 622 C CA . ARG A 1 79 ? 40.194 13.120 -26.465 1.00 50.03 79 ARG A CA 1
ATOM 623 C C . ARG A 1 79 ? 41.679 13.447 -26.375 1.00 50.03 79 ARG A C 1
ATOM 625 O O . ARG A 1 79 ? 42.075 14.591 -26.178 1.00 50.03 79 ARG A O 1
ATOM 632 N N . GLN A 1 80 ? 42.506 12.422 -26.528 1.00 58.34 80 GLN A N 1
ATOM 633 C CA . GLN A 1 80 ? 43.937 12.586 -26.736 1.00 58.34 80 GLN A CA 1
ATOM 634 C C . GLN A 1 80 ? 44.142 13.374 -28.051 1.00 58.34 80 GLN A C 1
ATOM 636 O O . GLN A 1 80 ? 43.693 12.910 -29.105 1.00 58.34 80 GLN A O 1
ATOM 641 N N . PRO A 1 81 ? 44.762 14.570 -28.045 1.00 57.44 81 PRO A N 1
ATOM 642 C CA . PRO A 1 81 ? 45.073 15.269 -29.286 1.00 57.44 81 PRO A CA 1
ATOM 643 C C . PRO A 1 81 ? 46.153 14.487 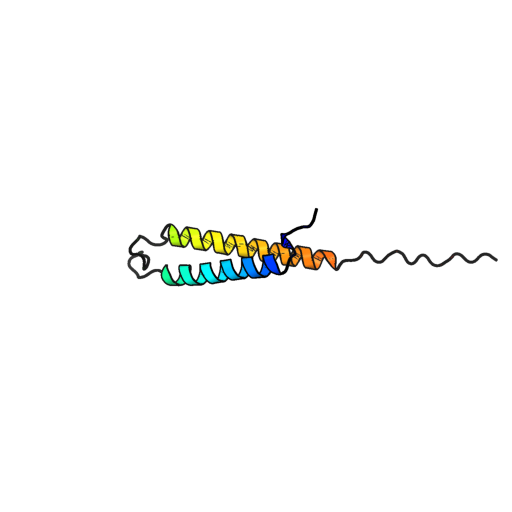-30.054 1.00 57.44 81 PRO A C 1
ATOM 645 O O . PRO A 1 81 ? 47.071 13.948 -29.428 1.00 57.44 81 PRO A O 1
ATOM 648 N N . PRO A 1 82 ? 46.082 14.398 -31.396 1.00 52.03 82 PRO A N 1
ATOM 649 C CA . PRO A 1 82 ? 47.095 13.689 -32.159 1.00 52.03 82 PRO A CA 1
ATOM 650 C C . PRO A 1 82 ? 48.428 14.429 -32.041 1.00 52.03 82 PRO A C 1
ATOM 652 O O . PRO A 1 82 ? 48.533 15.612 -32.366 1.00 52.03 82 PRO A O 1
ATOM 655 N N . SER A 1 83 ? 49.452 13.715 -31.579 1.00 58.47 83 SER A N 1
ATOM 656 C CA . SER A 1 83 ? 50.842 14.147 -31.669 1.00 58.47 83 SER A CA 1
ATOM 657 C C . SER A 1 83 ? 51.184 14.405 -33.140 1.00 58.47 83 SER A C 1
ATOM 659 O O . SER A 1 83 ? 51.166 13.481 -33.950 1.00 58.47 83 SER A O 1
ATOM 661 N N . GLN A 1 84 ? 51.468 15.658 -33.499 1.00 54.72 84 GLN A N 1
ATOM 662 C CA . GLN A 1 84 ? 52.045 15.987 -34.803 1.00 54.72 84 GLN A CA 1
ATOM 663 C C . GLN A 1 84 ? 53.564 15.764 -34.753 1.00 54.72 84 GLN A C 1
ATOM 665 O O . GLN A 1 84 ? 54.195 16.233 -33.804 1.00 54.72 84 GLN A O 1
ATOM 670 N N . PRO A 1 85 ? 54.174 15.095 -35.746 1.00 58.19 85 PRO A N 1
ATOM 671 C CA . PRO A 1 85 ? 55.615 15.126 -35.938 1.00 58.19 85 PRO A CA 1
ATOM 672 C C . PRO A 1 85 ? 55.985 16.227 -36.947 1.00 58.19 85 PRO A C 1
ATOM 674 O O . PRO A 1 85 ? 55.454 16.224 -38.058 1.00 58.19 85 PRO A O 1
ATOM 677 N N . SER A 1 86 ? 56.900 17.133 -36.589 1.00 45.34 86 SER A N 1
ATOM 678 C CA . SER A 1 86 ? 57.924 17.753 -37.463 1.00 45.34 86 SER A CA 1
ATOM 679 C C . SER A 1 86 ? 58.830 18.658 -36.641 1.00 45.34 86 SER A C 1
ATOM 681 O O . SER A 1 86 ? 58.291 19.571 -35.979 1.00 45.34 86 SER A O 1
#

Organism: NCBI:txid405436

Sequence (86 aa):
MGTIYGSDAFRRHAQWQIDCADVFLAVHAEAGLSLCRCGRLHPCDERLYWLRMREHYARLLDEAVQQGSAATGQPEPDRQPPSQPS

pLDDT: mean 81.48, std 19.13, range [42.81, 98.06]

Radius of gyration: 23.44 Å; chains: 1; bounding box: 72×28×57 Å

Foldseek 3Di:
DDDPLQDPVLLVVLVVLLVVLVVVLVQQDDPDPCATNVGHGPPDPSNVVSVVSNVVSVVSNVVSVVVVVVVPPDPDPPPDDDDDDD

Secondary structure (DSSP, 8-state):
---GGGSHHHHHHHHHHHHHHHHHHHHT-EEETTEETTSSBSSPHHHHHHHHHHHHHHHHHHHHHHHHHHTT-PPPP--PPP----